Protein AF-A0A9E0UK33-F1 (afdb_monomer_lite)

pLDDT: mean 76.68, std 15.7, range [31.14, 95.62]

Structure (mmCIF, N/CA/C/O backbone):
data_AF-A0A9E0UK33-F1
#
_entry.id   AF-A0A9E0UK33-F1
#
loop_
_atom_site.group_PDB
_atom_site.id
_atom_site.type_symbol
_atom_site.label_atom_id
_atom_site.label_alt_id
_atom_site.label_comp_id
_atom_site.label_asym_id
_atom_site.label_entity_id
_atom_site.label_seq_id
_atom_site.pdbx_PDB_ins_code
_atom_site.Cartn_x
_atom_site.Cartn_y
_atom_site.Cartn_z
_atom_site.occupancy
_atom_site.B_iso_or_equiv
_atom_site.auth_seq_id
_atom_site.auth_comp_id
_atom_site.auth_asym_id
_atom_site.auth_atom_id
_atom_site.pdbx_PDB_model_num
ATOM 1 N N . ILE A 1 1 ? -4.342 18.707 -15.601 1.00 40.03 1 ILE A N 1
ATOM 2 C CA . ILE A 1 1 ? -4.333 18.018 -14.290 1.00 40.03 1 ILE A CA 1
ATOM 3 C C . ILE A 1 1 ? -5.781 17.964 -13.834 1.00 40.03 1 ILE A C 1
ATOM 5 O O . ILE A 1 1 ? -6.353 19.022 -13.600 1.00 40.03 1 ILE A O 1
ATOM 9 N N . GLU A 1 2 ? -6.413 16.789 -13.827 1.00 31.14 2 GLU A N 1
ATOM 10 C CA . GLU A 1 2 ? -7.728 16.642 -13.189 1.00 31.14 2 GLU A CA 1
ATOM 11 C C . GLU A 1 2 ? -7.544 16.895 -11.689 1.00 31.14 2 GLU A C 1
ATOM 13 O O . GLU A 1 2 ? -6.867 16.138 -11.000 1.00 31.14 2 GLU A O 1
ATOM 18 N N . LEU A 1 3 ? -8.086 18.012 -11.203 1.00 39.16 3 LEU A N 1
ATOM 19 C CA . LEU A 1 3 ? -7.961 18.447 -9.806 1.00 39.16 3 LEU A CA 1
ATOM 20 C C . LEU A 1 3 ? -8.833 17.620 -8.849 1.00 39.16 3 LEU A C 1
ATOM 22 O O . LEU A 1 3 ? -8.637 17.670 -7.637 1.00 39.16 3 LEU A O 1
ATOM 26 N N . PHE A 1 4 ? -9.778 16.852 -9.394 1.00 50.12 4 PHE A N 1
ATOM 27 C CA . PHE A 1 4 ? -10.697 16.018 -8.636 1.00 50.12 4 PHE A CA 1
ATOM 28 C C . PHE A 1 4 ? -10.627 14.594 -9.172 1.00 50.12 4 PHE A C 1
ATOM 30 O O . PHE A 1 4 ? -10.953 14.373 -10.339 1.00 50.12 4 PHE A O 1
ATOM 37 N N . PRO A 1 5 ? -10.201 13.622 -8.357 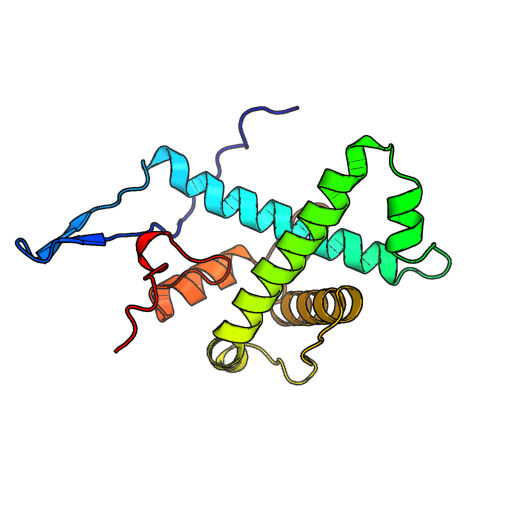1.00 56.47 5 PRO A N 1
ATOM 38 C CA . PRO A 1 5 ? -10.182 12.244 -8.802 1.00 56.47 5 PRO A CA 1
ATOM 39 C C . PRO A 1 5 ? -11.617 11.775 -9.081 1.00 56.47 5 PRO A C 1
ATOM 41 O O . PRO A 1 5 ? -12.529 12.039 -8.293 1.00 56.47 5 PRO A O 1
ATOM 44 N N . VAL A 1 6 ? -11.818 11.087 -10.210 1.00 58.47 6 VAL A N 1
ATOM 45 C CA . VAL A 1 6 ? -13.124 10.556 -10.632 1.00 58.47 6 VAL A CA 1
ATOM 46 C C . VAL A 1 6 ? -13.722 9.709 -9.511 1.00 58.47 6 VAL A C 1
ATOM 48 O O . VAL A 1 6 ? -13.200 8.641 -9.191 1.00 58.47 6 VAL A O 1
ATOM 51 N N . TYR A 1 7 ? -14.822 10.184 -8.922 1.00 60.72 7 TYR A N 1
ATOM 52 C CA . TYR A 1 7 ? -15.509 9.509 -7.824 1.00 60.72 7 TYR A CA 1
ATOM 53 C C . TYR A 1 7 ? -15.873 8.069 -8.207 1.00 60.72 7 TYR A C 1
ATOM 55 O O . TYR A 1 7 ? -16.646 7.834 -9.137 1.00 60.72 7 TYR A O 1
ATOM 63 N N . ARG A 1 8 ? -15.340 7.098 -7.458 1.00 64.00 8 ARG A N 1
ATOM 64 C CA . ARG A 1 8 ? -15.742 5.691 -7.544 1.00 64.00 8 ARG A CA 1
ATOM 65 C C . ARG A 1 8 ? -16.569 5.320 -6.324 1.00 64.00 8 ARG A C 1
ATOM 67 O O . ARG A 1 8 ? -16.109 5.449 -5.191 1.00 64.00 8 ARG A O 1
ATOM 74 N N . LYS A 1 9 ? -17.785 4.830 -6.566 1.00 69.12 9 LYS A N 1
ATOM 75 C CA . LYS A 1 9 ? -18.641 4.260 -5.524 1.00 69.12 9 LYS A CA 1
ATOM 76 C C . LYS A 1 9 ? -18.049 2.920 -5.082 1.00 69.12 9 LYS A C 1
ATOM 78 O O . LYS A 1 9 ? -17.823 2.050 -5.917 1.00 69.12 9 LYS A O 1
ATOM 83 N N . GLY A 1 10 ? -17.806 2.760 -3.787 1.00 73.25 10 GLY A N 1
ATOM 84 C CA . GLY A 1 10 ? -17.232 1.545 -3.217 1.00 73.25 10 GLY A CA 1
ATOM 85 C C . GLY A 1 10 ? -17.126 1.633 -1.700 1.00 73.25 10 GLY A C 1
ATOM 86 O O . GLY A 1 10 ? -17.364 2.692 -1.113 1.00 73.25 10 GLY A O 1
ATOM 87 N N . GLU A 1 11 ? -16.785 0.515 -1.068 1.00 78.81 11 GLU A N 1
ATOM 88 C CA . GLU A 1 11 ? -16.470 0.499 0.357 1.00 78.81 11 GLU A CA 1
ATOM 89 C C . GLU A 1 11 ? -15.118 1.172 0.602 1.00 78.81 11 GLU A C 1
ATOM 91 O O . GLU A 1 11 ? -14.183 1.045 -0.188 1.00 78.81 11 GLU A O 1
ATOM 96 N N . VAL A 1 12 ? -15.012 1.921 1.698 1.00 76.38 12 VAL A N 1
ATOM 97 C CA . VAL A 1 12 ? -13.768 2.594 2.080 1.00 76.38 12 VAL A CA 1
ATOM 98 C C . VAL A 1 12 ? -13.531 2.377 3.563 1.00 76.38 12 VAL A C 1
ATOM 100 O O . VAL A 1 12 ? -14.437 2.542 4.383 1.00 76.38 12 VAL A O 1
ATOM 103 N N . LEU A 1 13 ? -12.294 2.033 3.916 1.00 76.56 13 LEU A N 1
ATOM 104 C CA . LEU A 1 13 ? -11.883 1.967 5.310 1.00 76.56 13 LEU A CA 1
ATOM 105 C C . LEU A 1 13 ? -11.852 3.375 5.903 1.00 76.56 13 LEU A C 1
ATOM 107 O O . LEU A 1 13 ? -11.136 4.256 5.428 1.00 76.56 13 LEU A O 1
ATOM 111 N N . VAL A 1 14 ? -12.614 3.574 6.975 1.00 77.38 14 VAL A N 1
ATOM 112 C CA . VAL A 1 14 ? -12.654 4.840 7.707 1.00 77.38 14 VAL A CA 1
ATOM 113 C C . VAL A 1 14 ? -12.155 4.609 9.122 1.00 77.38 14 VAL A C 1
ATOM 115 O O . VAL A 1 14 ? -12.701 3.791 9.862 1.00 77.38 14 VAL A O 1
ATOM 118 N N . ALA A 1 15 ? -11.139 5.376 9.505 1.00 73.50 15 ALA A N 1
ATOM 119 C CA . ALA A 1 15 ? -10.652 5.436 10.872 1.00 73.50 15 ALA A CA 1
ATOM 120 C C . ALA A 1 15 ? -11.777 5.896 11.813 1.00 73.50 15 ALA A C 1
ATOM 122 O O . ALA A 1 15 ? -12.323 6.988 11.649 1.00 73.50 15 ALA A O 1
ATOM 123 N N . ARG A 1 16 ? -12.109 5.082 12.820 1.00 75.75 16 ARG A N 1
ATOM 124 C CA . ARG A 1 16 ? -13.071 5.441 13.868 1.00 75.75 16 ARG A CA 1
ATOM 125 C C . ARG A 1 16 ? -12.390 5.413 15.229 1.00 75.75 16 ARG A C 1
ATOM 127 O O . ARG A 1 16 ? -11.713 4.453 15.579 1.00 75.75 16 ARG A O 1
ATOM 134 N N . SER A 1 17 ? -12.614 6.464 16.000 1.00 73.12 17 SER A N 1
ATOM 135 C CA . SER A 1 17 ? -12.193 6.601 17.387 1.00 73.12 17 SER A CA 1
ATOM 136 C C . SER A 1 17 ? -13.349 6.242 18.306 1.00 73.12 17 SER A C 1
ATOM 138 O O . SER A 1 17 ? -14.491 6.611 18.038 1.00 73.12 17 SER A O 1
ATOM 140 N N . GLN A 1 18 ? -13.069 5.568 19.418 1.00 79.75 18 GLN A N 1
ATOM 141 C CA . GLN A 1 18 ? -14.059 5.351 20.470 1.00 79.75 18 GLN A CA 1
ATOM 142 C C . GLN A 1 18 ? -13.863 6.376 21.589 1.00 79.75 18 GLN A C 1
ATOM 144 O O . GLN A 1 18 ? -12.769 6.526 22.137 1.00 79.75 18 GLN A O 1
ATOM 149 N N . CYS A 1 19 ? -14.928 7.083 21.956 1.00 76.88 19 CYS A N 1
ATOM 150 C CA . CYS A 1 19 ? -14.916 7.940 23.132 1.00 76.88 19 CYS A CA 1
ATOM 151 C C . CYS A 1 19 ? -14.892 7.069 24.394 1.00 76.88 19 CYS A C 1
ATOM 153 O O . CYS A 1 19 ? -15.821 6.303 24.625 1.00 76.88 19 CYS A O 1
ATOM 155 N N . ARG A 1 20 ? -13.882 7.217 25.260 1.00 80.00 20 ARG A N 1
ATOM 156 C CA . ARG A 1 20 ? -13.803 6.436 26.512 1.00 80.00 20 ARG A CA 1
ATOM 157 C C . ARG A 1 20 ? -14.946 6.721 27.491 1.00 80.00 20 ARG A C 1
ATOM 159 O O . ARG A 1 20 ? -15.297 5.845 28.266 1.00 80.00 20 ARG A O 1
ATOM 166 N N . LYS A 1 21 ? -15.510 7.934 27.465 1.00 84.19 21 LYS A N 1
ATOM 167 C CA . LYS A 1 21 ? -16.585 8.347 28.385 1.00 84.19 21 LYS A CA 1
ATOM 168 C C . LYS A 1 21 ? -17.955 7.831 27.954 1.00 84.19 21 LYS A C 1
ATOM 170 O O . LYS A 1 21 ? -18.731 7.397 28.790 1.00 84.19 21 LYS A O 1
ATOM 175 N N . THR A 1 22 ? -18.262 7.910 26.660 1.00 87.44 22 THR A N 1
ATOM 176 C CA . THR A 1 22 ? -19.596 7.567 26.135 1.00 87.44 22 THR A CA 1
ATOM 177 C C . THR A 1 22 ? -19.635 6.211 25.438 1.00 87.44 22 THR A C 1
ATOM 179 O O . THR A 1 22 ? -20.707 5.777 25.030 1.00 87.44 22 THR A O 1
ATOM 182 N N . LEU A 1 23 ? -18.474 5.577 25.235 1.00 82.44 23 LEU A N 1
ATOM 183 C CA . LEU A 1 23 ? -18.258 4.362 24.437 1.00 82.44 23 LEU A CA 1
ATOM 184 C C . LEU A 1 23 ? -18.738 4.452 22.978 1.00 82.44 23 LEU A C 1
ATOM 186 O O . LEU A 1 23 ? -18.659 3.469 22.240 1.00 82.44 23 LEU A O 1
ATOM 190 N N . ARG A 1 24 ? -19.170 5.636 22.526 1.00 82.12 24 ARG A N 1
ATOM 191 C CA . ARG A 1 24 ? -19.603 5.88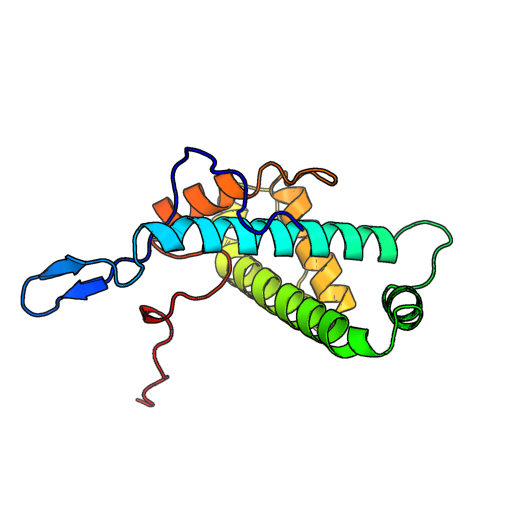4 21.149 1.00 82.12 24 ARG A CA 1
ATOM 192 C C . ARG A 1 24 ? -18.405 6.004 20.219 1.00 82.12 24 ARG A C 1
ATOM 194 O O . ARG A 1 24 ? -17.380 6.589 20.577 1.00 82.12 24 ARG A O 1
ATOM 201 N N . THR A 1 25 ? -18.561 5.493 19.004 1.00 78.19 25 THR A N 1
ATOM 202 C CA . THR A 1 25 ? -17.572 5.637 17.935 1.00 78.19 25 THR A CA 1
ATOM 203 C C . THR A 1 25 ? -17.828 6.899 17.118 1.00 78.19 25 THR A C 1
ATOM 205 O O . THR A 1 25 ? -18.969 7.161 16.744 1.00 78.19 25 THR A O 1
ATOM 208 N N . PHE A 1 26 ? -16.779 7.643 16.786 1.00 75.56 26 PHE A N 1
ATOM 209 C CA . PHE A 1 26 ? -16.821 8.813 15.910 1.00 75.56 26 PHE A CA 1
ATOM 210 C C . PHE A 1 26 ? -15.649 8.773 14.922 1.00 75.56 26 PHE A C 1
ATOM 212 O O . PHE A 1 26 ? -14.598 8.218 15.228 1.00 75.56 26 PHE A O 1
ATOM 219 N N . SER A 1 27 ? -15.813 9.348 13.732 1.00 70.06 27 SER A N 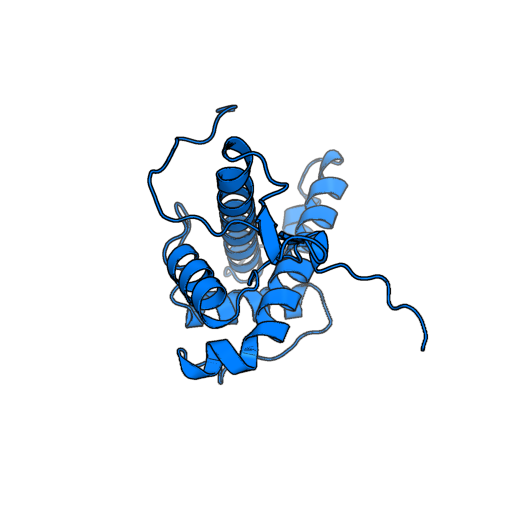1
ATOM 220 C CA . SER A 1 27 ? -14.710 9.544 12.781 1.00 70.06 27 SER A CA 1
ATOM 221 C C . SER A 1 27 ? -14.228 10.984 12.875 1.00 70.06 27 SER A C 1
ATOM 223 O O . SER A 1 27 ? -15.043 11.902 12.842 1.00 70.06 27 SER A O 1
ATOM 225 N N . LEU A 1 28 ? -12.913 11.177 12.977 1.00 65.56 28 LEU A N 1
ATOM 226 C CA . LEU A 1 28 ? -12.289 12.496 12.825 1.00 65.56 28 LEU A CA 1
ATOM 227 C C . LEU A 1 28 ? -11.963 12.815 11.365 1.00 65.56 28 LEU A C 1
ATOM 229 O O . LEU A 1 28 ? -11.712 13.973 11.050 1.00 65.56 28 LEU A O 1
ATOM 233 N N . LEU A 1 29 ? -11.978 11.814 10.476 1.00 63.38 29 LEU A N 1
ATOM 234 C CA . LEU A 1 29 ? -11.946 12.076 9.045 1.00 63.38 29 LEU A CA 1
ATOM 235 C C . LEU A 1 29 ? -13.330 12.577 8.617 1.00 63.38 29 LEU A C 1
ATOM 237 O O . LEU A 1 29 ? -14.306 11.828 8.774 1.00 63.38 29 LEU A O 1
ATOM 241 N N . PRO A 1 30 ? -13.429 13.788 8.039 1.00 59.22 30 PRO A N 1
ATOM 242 C CA . PRO A 1 30 ? -14.585 14.174 7.251 1.00 59.22 30 PRO A CA 1
ATOM 243 C C . PRO A 1 30 ? -14.873 13.066 6.233 1.00 59.22 30 PRO A C 1
ATOM 245 O O . PRO A 1 30 ? -13.954 12.590 5.567 1.00 59.22 30 PRO A O 1
ATOM 248 N N . HIS A 1 31 ? -16.138 12.669 6.081 1.00 58.19 31 HIS A N 1
ATOM 249 C CA . HIS A 1 31 ? -16.558 11.700 5.060 1.00 58.19 31 HIS A CA 1
ATOM 250 C C . HIS A 1 31 ? -15.993 12.000 3.646 1.00 58.19 31 HIS A C 1
ATOM 252 O O . HIS A 1 31 ? -15.589 11.051 2.974 1.00 58.19 31 HIS A O 1
ATOM 258 N N . PRO A 1 32 ? -15.830 13.278 3.219 1.00 58.28 32 PRO A N 1
ATOM 259 C CA . PRO A 1 32 ? -15.179 13.615 1.949 1.00 58.28 32 PRO A CA 1
ATOM 260 C C . PRO A 1 32 ? -13.700 13.220 1.833 1.00 58.28 32 PRO A C 1
ATOM 262 O O . PRO A 1 32 ? -13.198 13.128 0.719 1.00 58.28 32 PRO A O 1
ATOM 265 N N . LEU A 1 33 ? -12.986 13.009 2.948 1.00 61.28 33 LEU A N 1
ATOM 266 C CA . LEU A 1 33 ? -11.547 12.723 2.948 1.00 61.28 33 LEU A CA 1
ATOM 267 C C . LEU A 1 33 ? -11.208 11.224 2.893 1.00 61.28 33 LEU A C 1
ATOM 269 O O . LEU A 1 33 ? -10.075 10.869 2.581 1.00 61.28 33 LEU A O 1
ATOM 273 N N . ALA A 1 34 ? -12.166 10.326 3.138 1.00 61.91 34 ALA A N 1
ATOM 274 C CA . ALA A 1 34 ? -11.930 8.880 3.054 1.00 61.91 34 ALA A CA 1
ATOM 275 C C . ALA A 1 34 ? -11.455 8.404 1.658 1.00 61.91 34 ALA A C 1
ATOM 277 O O . ALA A 1 34 ? -10.509 7.613 1.598 1.00 61.91 34 ALA A O 1
ATOM 278 N N . PRO A 1 35 ? -11.998 8.918 0.532 1.00 62.59 35 PRO A N 1
ATOM 279 C CA . PRO A 1 35 ? -11.494 8.597 -0.802 1.00 62.59 35 PRO A CA 1
ATOM 280 C C . PRO A 1 35 ? -10.006 8.929 -0.998 1.00 62.59 35 PRO A C 1
ATOM 282 O O . PRO A 1 35 ? -9.329 8.241 -1.754 1.00 62.59 35 PRO A O 1
ATOM 285 N N . TYR A 1 36 ? -9.461 9.929 -0.293 1.00 69.62 36 TYR A N 1
ATOM 286 C CA . TYR A 1 36 ? -8.064 10.346 -0.458 1.00 69.62 36 TYR A CA 1
ATOM 287 C C . TYR A 1 36 ? -7.068 9.287 0.005 1.00 69.62 36 TYR A C 1
ATOM 289 O O . TYR A 1 36 ? -6.006 9.171 -0.601 1.00 69.62 36 TYR A O 1
ATOM 297 N N . HIS A 1 37 ? -7.393 8.491 1.031 1.00 75.75 37 HIS A N 1
ATOM 298 C CA . HIS A 1 37 ? -6.530 7.375 1.436 1.00 75.75 37 HIS A CA 1
ATOM 299 C C . HIS A 1 37 ? -6.414 6.347 0.309 1.00 75.75 37 HIS A C 1
ATOM 301 O O . HIS A 1 37 ? -5.301 5.998 -0.076 1.00 75.75 37 HIS A O 1
ATOM 307 N N . ARG A 1 38 ? -7.546 5.958 -0.290 1.00 77.81 38 ARG A N 1
ATOM 308 C CA . ARG A 1 38 ? -7.583 5.038 -1.433 1.00 77.81 38 ARG A CA 1
ATOM 309 C C . ARG A 1 38 ? -6.785 5.575 -2.620 1.00 77.81 38 ARG A C 1
ATOM 311 O O . ARG A 1 38 ? -5.903 4.879 -3.105 1.00 77.81 38 ARG A O 1
ATOM 318 N N . TYR A 1 39 ? -7.022 6.822 -3.035 1.00 76.88 39 TYR A N 1
ATOM 319 C CA . TYR A 1 39 ? -6.273 7.422 -4.149 1.00 76.88 39 TYR A CA 1
ATOM 320 C C . TYR A 1 39 ? -4.774 7.511 -3.871 1.00 76.88 39 TYR A C 1
ATOM 322 O O . TYR A 1 39 ? -3.961 7.292 -4.768 1.00 76.88 39 TYR A O 1
ATOM 330 N N . THR A 1 40 ? -4.404 7.823 -2.629 1.00 84.06 40 THR A N 1
ATOM 331 C CA . THR A 1 40 ? -3.003 7.908 -2.215 1.00 84.06 40 THR A CA 1
ATOM 332 C C . THR A 1 40 ? -2.335 6.541 -2.296 1.00 84.06 40 THR A C 1
ATOM 334 O O . THR A 1 40 ? -1.260 6.431 -2.877 1.00 84.06 40 THR A O 1
ATOM 337 N N . VAL A 1 41 ? -2.977 5.493 -1.773 1.00 86.50 41 VAL A N 1
ATOM 338 C CA . VAL A 1 41 ? -2.444 4.128 -1.841 1.00 86.50 41 VAL A CA 1
ATOM 339 C C . VAL A 1 41 ? -2.357 3.638 -3.285 1.00 86.50 41 VAL A C 1
ATOM 341 O O . VAL A 1 41 ? -1.314 3.115 -3.667 1.00 86.50 41 VAL A O 1
ATOM 344 N N . ASP A 1 42 ? -3.383 3.865 -4.107 1.00 84.88 42 ASP A N 1
ATOM 345 C CA . ASP A 1 42 ? -3.352 3.503 -5.530 1.00 84.88 42 ASP A CA 1
ATOM 346 C C . ASP A 1 42 ? -2.182 4.194 -6.246 1.00 84.88 42 ASP A C 1
ATOM 348 O O . ASP A 1 42 ? -1.430 3.552 -6.979 1.00 84.88 42 ASP A O 1
ATOM 352 N N . SER A 1 43 ? -1.975 5.489 -5.985 1.00 83.75 43 SER A N 1
ATOM 353 C CA . SER A 1 43 ? -0.887 6.274 -6.583 1.00 83.75 43 SER A CA 1
ATOM 354 C C . SER A 1 43 ? 0.487 5.777 -6.133 1.00 83.75 43 SER A C 1
ATOM 356 O O . SER A 1 43 ? 1.383 5.611 -6.964 1.00 83.75 43 SER A O 1
ATOM 358 N N . MET A 1 44 ? 0.648 5.487 -4.837 1.00 88.69 44 MET A N 1
ATOM 359 C CA . MET A 1 44 ? 1.862 4.876 -4.295 1.00 88.69 44 MET A CA 1
ATOM 360 C C . MET A 1 44 ? 2.143 3.550 -5.004 1.00 88.69 44 MET A C 1
ATOM 362 O O . MET A 1 44 ? 3.214 3.374 -5.572 1.00 88.69 44 MET A O 1
ATOM 366 N N . VAL A 1 45 ? 1.171 2.637 -5.035 1.00 88.56 45 VAL A N 1
ATOM 367 C CA . VAL A 1 45 ? 1.343 1.292 -5.597 1.00 88.56 45 VAL A CA 1
ATOM 368 C C . VAL A 1 45 ? 1.636 1.335 -7.100 1.00 88.56 45 VAL A C 1
ATOM 370 O O . VAL A 1 45 ? 2.581 0.674 -7.527 1.00 88.56 45 VAL A O 1
ATOM 373 N N . ILE A 1 46 ? 0.921 2.152 -7.890 1.00 85.38 46 ILE A N 1
ATOM 374 C CA . ILE A 1 46 ? 1.230 2.372 -9.319 1.00 85.38 46 ILE A CA 1
ATOM 375 C C . ILE A 1 46 ? 2.689 2.803 -9.478 1.00 85.38 46 ILE A C 1
ATOM 377 O O . ILE A 1 46 ? 3.430 2.217 -10.267 1.00 85.38 46 ILE A O 1
ATOM 381 N N . THR A 1 47 ? 3.102 3.818 -8.717 1.00 85.94 47 THR A N 1
ATOM 382 C CA . THR A 1 47 ? 4.447 4.396 -8.818 1.00 85.94 47 THR A CA 1
ATOM 383 C C . THR A 1 47 ? 5.514 3.359 -8.483 1.00 85.94 47 THR A C 1
ATOM 385 O O . THR A 1 47 ? 6.499 3.246 -9.207 1.00 85.94 47 THR A O 1
ATOM 388 N N . LEU A 1 48 ? 5.310 2.557 -7.433 1.00 88.12 48 LEU A N 1
ATOM 389 C CA . LEU A 1 48 ? 6.259 1.518 -7.029 1.00 88.12 48 LEU A CA 1
ATOM 390 C C . LEU A 1 48 ? 6.366 0.386 -8.057 1.00 88.12 48 LEU A C 1
ATOM 392 O O . LEU A 1 48 ? 7.472 -0.064 -8.346 1.00 88.12 48 LEU A O 1
ATOM 396 N N . VAL A 1 49 ? 5.251 -0.042 -8.658 1.00 84.75 49 VAL A N 1
ATOM 397 C CA . VAL A 1 49 ? 5.262 -1.052 -9.732 1.00 84.75 49 VAL A CA 1
ATOM 398 C C . VAL A 1 49 ? 6.005 -0.532 -10.966 1.00 84.75 49 VAL A C 1
ATOM 400 O O . VAL A 1 49 ? 6.824 -1.249 -11.543 1.00 84.75 49 VAL A O 1
ATOM 403 N N . VAL A 1 50 ? 5.773 0.727 -11.350 1.00 82.12 50 VAL A N 1
ATOM 404 C CA . VAL A 1 50 ? 6.492 1.366 -12.463 1.00 82.12 50 VAL A CA 1
ATOM 405 C C . VAL A 1 50 ? 7.985 1.489 -12.151 1.00 82.12 50 VAL A C 1
ATOM 407 O O . VAL A 1 50 ? 8.809 1.091 -12.974 1.00 82.12 50 VAL A O 1
ATOM 410 N N . ALA A 1 51 ? 8.344 1.974 -10.959 1.00 81.94 51 ALA A N 1
ATOM 411 C CA . ALA A 1 51 ? 9.734 2.093 -10.518 1.00 81.94 51 ALA A CA 1
ATOM 412 C C . ALA A 1 51 ? 10.451 0.733 -10.534 1.00 81.94 51 ALA A C 1
ATOM 414 O O . ALA A 1 51 ? 11.576 0.624 -11.027 1.00 81.94 51 ALA A O 1
ATOM 415 N N . TRP A 1 52 ? 9.787 -0.325 -10.066 1.00 82.62 52 TRP A N 1
ATOM 416 C CA . TRP A 1 52 ? 10.302 -1.690 -10.139 1.00 82.62 52 TRP A CA 1
ATOM 417 C C . TRP A 1 52 ? 10.561 -2.143 -11.581 1.00 82.62 52 TRP A C 1
ATOM 419 O O . TRP A 1 52 ? 11.661 -2.603 -11.893 1.00 82.62 52 TRP A O 1
ATOM 429 N N . GLY A 1 53 ? 9.576 -1.966 -12.470 1.00 78.81 53 GLY A N 1
ATOM 430 C CA . GLY A 1 53 ? 9.683 -2.343 -13.881 1.00 78.81 53 GLY A CA 1
ATOM 431 C C . GLY A 1 53 ? 10.803 -1.605 -14.619 1.00 78.81 53 GLY A C 1
ATOM 432 O O . GLY A 1 53 ? 11.524 -2.214 -15.407 1.00 78.81 53 GLY A O 1
ATOM 433 N N . LEU A 1 54 ? 11.006 -0.317 -14.321 1.00 75.31 54 LEU A N 1
ATOM 434 C CA . LEU A 1 54 ? 12.137 0.457 -14.846 1.00 75.31 54 LEU A CA 1
ATOM 435 C C . LEU A 1 54 ? 13.482 -0.079 -14.341 1.00 75.31 54 LEU A C 1
ATOM 437 O O . LEU A 1 54 ? 14.432 -0.161 -15.112 1.00 75.31 54 LEU A O 1
ATOM 441 N N . SER A 1 55 ? 13.542 -0.508 -13.079 1.00 72.44 55 SER A N 1
ATOM 442 C CA . SER A 1 55 ? 14.764 -1.028 -12.450 1.00 72.44 55 SER A CA 1
ATOM 443 C C . SER A 1 55 ? 15.218 -2.389 -12.997 1.00 72.44 55 SER A C 1
ATOM 445 O O . SER A 1 55 ? 16.397 -2.715 -12.880 1.00 72.44 55 SER A O 1
ATOM 447 N N . HIS A 1 56 ? 14.291 -3.191 -13.537 1.00 67.81 56 HIS A N 1
ATOM 448 C CA . HIS A 1 56 ? 14.517 -4.594 -13.930 1.00 67.81 56 HIS A CA 1
ATOM 449 C C . HIS A 1 56 ? 14.330 -4.866 -15.433 1.00 67.81 56 HIS A C 1
ATOM 451 O O . HIS A 1 56 ? 14.468 -6.008 -15.875 1.00 67.81 56 HIS A O 1
ATOM 457 N N . GLY A 1 57 ? 14.031 -3.844 -16.239 1.00 60.91 57 GLY A N 1
ATOM 458 C CA . GLY A 1 57 ? 13.917 -3.974 -17.692 1.00 60.91 57 GLY A CA 1
ATOM 459 C C . GLY A 1 57 ? 15.268 -4.251 -18.361 1.00 60.91 57 GLY A C 1
ATOM 460 O O . GLY A 1 57 ? 16.267 -3.597 -18.059 1.00 60.91 57 GLY A O 1
ATOM 461 N N . GLN A 1 58 ? 15.306 -5.202 -19.302 1.00 45.81 58 GLN A N 1
ATOM 462 C CA . GLN A 1 58 ? 16.513 -5.508 -20.075 1.00 45.81 58 GLN A CA 1
ATOM 463 C C . GLN A 1 58 ? 16.988 -4.260 -20.843 1.00 45.81 58 GLN A C 1
ATOM 465 O O . GLN A 1 58 ? 16.292 -3.764 -21.726 1.00 45.81 58 GLN A O 1
ATOM 470 N N . GLY A 1 59 ? 18.172 -3.746 -20.491 1.00 52.94 59 GLY A N 1
ATOM 471 C CA . GLY A 1 59 ? 18.863 -2.686 -21.236 1.00 52.94 59 GLY A CA 1
ATOM 472 C C . GLY A 1 59 ? 18.574 -1.236 -20.827 1.00 52.94 59 GLY A C 1
ATOM 473 O O . GLY A 1 59 ? 18.983 -0.337 -21.556 1.00 52.94 59 GLY A O 1
ATOM 474 N N . LYS A 1 60 ? 17.907 -0.973 -19.694 1.00 48.66 60 LYS A N 1
ATOM 475 C CA . LYS A 1 60 ? 17.674 0.400 -19.197 1.00 48.66 60 LYS A CA 1
ATOM 476 C C . LYS A 1 60 ? 18.547 0.747 -17.981 1.00 48.66 60 LYS A C 1
ATOM 478 O O . LYS A 1 60 ? 19.025 -0.163 -17.300 1.00 48.66 60 LYS A O 1
ATOM 483 N N . PRO A 1 61 ? 18.814 2.043 -17.723 1.00 51.38 61 PRO A N 1
ATOM 484 C CA . PRO A 1 61 ? 19.616 2.456 -16.578 1.00 51.38 61 PRO A CA 1
ATOM 485 C C . PRO A 1 61 ? 18.977 1.978 -15.262 1.00 51.38 61 PRO A C 1
ATOM 487 O O . PRO A 1 61 ? 17.757 1.872 -15.168 1.00 51.38 61 PRO A O 1
ATOM 490 N N . ARG A 1 62 ? 19.795 1.691 -14.235 1.00 61.75 62 ARG A N 1
ATOM 491 C CA . ARG A 1 62 ? 19.308 1.483 -12.854 1.00 61.75 62 ARG A CA 1
ATOM 492 C C . ARG A 1 62 ? 18.352 2.617 -12.474 1.00 61.75 62 ARG A C 1
ATOM 494 O O . ARG A 1 62 ? 18.578 3.740 -12.905 1.00 61.75 62 ARG A O 1
ATOM 501 N N . LEU A 1 63 ? 17.374 2.336 -11.610 1.00 61.88 63 LEU A N 1
ATOM 502 C CA . LEU A 1 63 ? 16.427 3.319 -11.065 1.00 61.88 63 LEU A CA 1
ATOM 503 C C . LEU A 1 63 ? 17.075 4.671 -10.752 1.00 61.88 63 LEU A C 1
ATOM 505 O O . LEU A 1 63 ? 16.562 5.696 -11.163 1.00 61.88 63 LEU A O 1
ATOM 509 N N . GLU A 1 64 ? 18.231 4.644 -10.088 1.00 55.59 64 GLU A N 1
ATOM 510 C CA . GLU A 1 64 ? 19.037 5.825 -9.758 1.00 55.59 64 GLU A CA 1
ATOM 511 C C . GLU A 1 64 ? 19.394 6.642 -11.009 1.00 55.59 64 GLU A C 1
ATOM 513 O O . GLU A 1 64 ? 19.036 7.804 -11.084 1.00 55.59 64 GLU A O 1
ATOM 518 N N . LYS A 1 65 ? 19.942 6.016 -12.057 1.00 58.41 65 LYS A N 1
ATOM 519 C CA . LYS A 1 65 ? 20.269 6.691 -13.323 1.00 58.41 65 LYS A CA 1
ATOM 520 C C . LYS A 1 65 ? 19.042 7.213 -14.079 1.00 58.41 65 LYS A C 1
ATOM 522 O O . LYS A 1 65 ? 19.125 8.254 -14.710 1.00 58.41 65 LYS A O 1
ATOM 527 N N . THR A 1 66 ? 17.918 6.494 -14.060 1.00 58.84 66 THR A N 1
ATOM 528 C CA . THR A 1 66 ? 16.672 6.972 -14.696 1.00 58.84 66 THR A CA 1
ATOM 529 C C . THR A 1 66 ? 16.055 8.140 -13.928 1.00 58.84 66 THR A C 1
ATOM 531 O O . THR A 1 66 ? 15.356 8.959 -14.516 1.00 58.84 66 THR A O 1
ATOM 534 N N . LEU A 1 67 ? 16.304 8.221 -12.621 1.00 57.34 67 LEU A N 1
ATOM 535 C CA . LEU A 1 67 ? 15.852 9.319 -11.774 1.00 57.34 67 LEU A CA 1
ATOM 536 C C . LEU A 1 67 ? 16.828 10.510 -11.802 1.00 57.34 67 LEU A C 1
ATOM 538 O O . LEU A 1 67 ? 16.363 11.637 -11.705 1.00 57.34 67 LEU A O 1
ATOM 542 N N . ASP A 1 68 ? 18.127 10.287 -12.037 1.00 53.53 68 ASP A N 1
ATOM 543 C CA . ASP A 1 68 ? 19.138 11.337 -12.275 1.00 53.53 68 ASP A CA 1
ATOM 544 C C . ASP A 1 68 ? 18.886 12.122 -13.580 1.00 53.53 68 ASP A C 1
ATOM 546 O O . ASP A 1 68 ? 19.325 13.261 -13.726 1.00 53.53 68 ASP A O 1
ATOM 550 N N . GLU A 1 69 ? 18.178 11.524 -14.545 1.00 57.16 69 GLU A N 1
ATOM 551 C CA . GLU A 1 69 ? 17.755 12.175 -15.796 1.00 57.16 69 GLU A CA 1
ATOM 552 C C . GLU A 1 69 ? 16.527 13.090 -15.615 1.00 57.16 69 GLU A C 1
ATOM 554 O O . GLU A 1 69 ? 16.141 13.807 -16.544 1.00 57.16 69 GLU A O 1
ATOM 559 N N . LEU A 1 70 ? 15.892 13.079 -14.437 1.00 53.78 70 LEU A N 1
ATOM 560 C CA . LEU A 1 70 ? 14.755 13.943 -14.141 1.00 53.78 70 LEU A CA 1
ATOM 561 C C . LEU A 1 70 ? 15.233 15.338 -13.672 1.00 53.78 70 LEU A C 1
ATOM 563 O O . LEU A 1 70 ? 16.277 15.449 -13.034 1.00 53.78 70 LEU A O 1
ATOM 567 N N . PRO A 1 71 ? 14.492 16.424 -13.977 1.00 50.66 71 PRO A N 1
ATOM 568 C CA . PRO A 1 71 ? 14.893 17.800 -13.646 1.00 50.66 71 PRO A CA 1
ATOM 569 C C . PRO A 1 71 ? 15.194 17.999 -12.152 1.00 50.66 71 PRO A C 1
ATOM 571 O O . PRO A 1 71 ? 14.598 17.323 -11.331 1.00 50.66 71 PRO A O 1
ATOM 574 N N . ALA A 1 72 ? 16.025 18.976 -11.774 1.00 49.41 72 ALA A N 1
ATOM 575 C CA . ALA A 1 72 ? 16.461 19.223 -10.384 1.00 49.41 72 ALA A CA 1
ATOM 576 C C . ALA A 1 72 ? 15.332 19.411 -9.336 1.00 49.41 72 ALA A C 1
ATOM 578 O O . ALA A 1 72 ? 15.557 19.222 -8.144 1.00 49.41 72 ALA A O 1
ATOM 579 N N . ASP A 1 73 ? 14.095 19.680 -9.760 1.00 52.03 73 ASP A N 1
ATOM 580 C CA . ASP A 1 73 ? 12.901 19.653 -8.897 1.00 52.03 73 ASP A CA 1
ATOM 581 C C . ASP A 1 73 ? 12.530 18.217 -8.427 1.00 52.03 73 ASP A C 1
ATOM 583 O O . ASP A 1 73 ? 11.590 18.012 -7.656 1.00 52.03 73 ASP A O 1
ATOM 587 N N . CYS A 1 74 ? 13.264 17.203 -8.901 1.00 54.31 74 CYS A N 1
ATOM 588 C CA . CYS A 1 74 ? 13.013 15.774 -8.737 1.00 54.31 74 CYS A CA 1
ATOM 589 C C . CYS A 1 74 ? 13.644 15.143 -7.483 1.00 54.31 74 CYS A C 1
ATOM 591 O O . CYS A 1 74 ? 13.312 14.001 -7.154 1.00 54.31 74 CYS A O 1
ATOM 593 N N . ASP A 1 75 ? 14.456 15.870 -6.710 1.00 55.78 75 ASP A N 1
ATOM 594 C CA . ASP A 1 75 ? 14.894 15.399 -5.384 1.00 55.78 75 ASP A CA 1
ATOM 595 C C . ASP A 1 75 ? 13.688 15.105 -4.477 1.00 55.78 75 ASP A C 1
ATOM 597 O O . ASP A 1 75 ? 13.662 14.117 -3.736 1.00 55.78 75 ASP A O 1
ATOM 601 N N . VAL A 1 76 ? 12.626 15.909 -4.613 1.00 57.25 76 VAL A N 1
ATOM 602 C CA . VAL A 1 76 ? 11.335 15.673 -3.955 1.00 57.25 76 VAL A CA 1
ATOM 603 C C . VAL A 1 76 ? 10.727 14.347 -4.411 1.00 57.25 76 VAL A C 1
ATOM 605 O O . VAL A 1 76 ? 10.206 13.607 -3.584 1.00 57.25 76 VAL A O 1
ATOM 608 N N . THR A 1 77 ? 10.825 14.003 -5.694 1.00 70.81 77 THR A N 1
ATOM 609 C CA . THR A 1 77 ? 10.286 12.756 -6.259 1.00 70.81 77 THR A CA 1
ATOM 610 C C . THR A 1 77 ? 11.065 11.530 -5.784 1.00 70.81 77 THR A C 1
ATOM 612 O O . THR A 1 77 ? 10.453 10.521 -5.441 1.00 70.81 77 THR A O 1
ATOM 615 N N . LEU A 1 78 ? 12.398 11.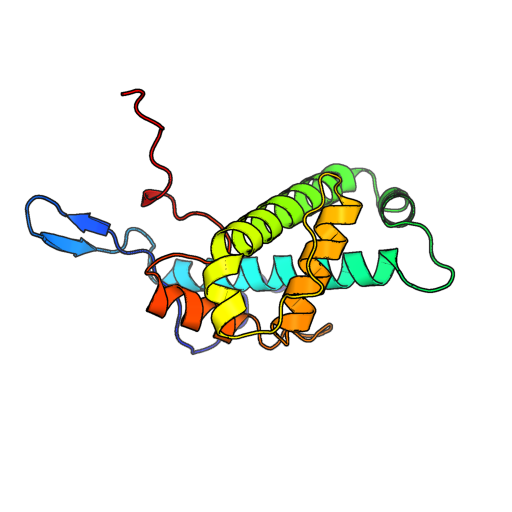611 -5.714 1.00 73.75 78 LEU A N 1
ATOM 616 C CA . LEU A 1 78 ? 13.267 10.543 -5.205 1.00 73.75 78 LEU A CA 1
ATOM 617 C C . LEU A 1 78 ? 13.037 10.288 -3.716 1.00 73.75 78 LEU A C 1
ATOM 619 O O . LEU A 1 78 ? 12.843 9.147 -3.289 1.00 73.75 78 LEU A O 1
ATOM 623 N N . TRP A 1 79 ? 13.011 11.360 -2.927 1.00 80.56 79 TRP A N 1
ATOM 624 C CA . TRP A 1 79 ? 12.715 11.277 -1.504 1.00 80.56 79 TRP A CA 1
ATOM 625 C C . TRP A 1 79 ? 11.294 10.760 -1.253 1.00 80.56 79 TRP A C 1
ATOM 627 O O . TRP A 1 79 ? 11.090 9.890 -0.406 1.00 80.56 79 TRP A O 1
ATOM 637 N N . LEU A 1 80 ? 10.310 11.220 -2.030 1.00 83.25 80 LEU A N 1
ATOM 638 C CA . LEU A 1 80 ? 8.929 10.751 -1.936 1.00 83.25 80 LEU A CA 1
ATOM 639 C C . LEU A 1 80 ? 8.814 9.267 -2.300 1.00 83.25 80 LEU A C 1
ATOM 641 O O . LEU A 1 80 ? 8.155 8.516 -1.581 1.00 83.25 80 LEU A O 1
ATOM 645 N N . LEU A 1 81 ? 9.505 8.823 -3.355 1.00 84.06 81 LEU A N 1
ATOM 646 C CA . LEU A 1 81 ? 9.595 7.414 -3.730 1.00 84.06 81 LEU A CA 1
ATOM 647 C C . LEU A 1 81 ? 10.200 6.587 -2.594 1.00 84.06 81 LEU A C 1
ATOM 649 O O . LEU A 1 81 ? 9.634 5.562 -2.218 1.00 84.06 81 LEU A O 1
ATOM 653 N N . TYR A 1 82 ? 11.302 7.052 -1.999 1.00 85.50 82 TYR A N 1
ATOM 654 C CA . TYR A 1 82 ? 11.905 6.418 -0.829 1.00 85.50 82 TYR A CA 1
ATOM 655 C C . TYR A 1 82 ? 10.901 6.307 0.328 1.00 85.50 82 TYR A C 1
ATOM 657 O O . TYR A 1 82 ? 10.693 5.218 0.870 1.00 85.50 82 TYR A O 1
ATOM 665 N N . CYS A 1 83 ? 10.216 7.400 0.676 1.00 89.00 83 CYS A N 1
ATOM 666 C CA . CYS A 1 83 ? 9.193 7.411 1.718 1.00 89.00 83 CYS A CA 1
ATOM 667 C C . CYS A 1 83 ? 8.055 6.428 1.427 1.00 89.00 83 CYS A C 1
ATOM 669 O O . CYS A 1 83 ? 7.578 5.755 2.344 1.00 89.00 83 CYS A O 1
ATOM 671 N N . TRP A 1 84 ? 7.623 6.316 0.172 1.00 91.69 84 TRP A N 1
ATOM 672 C CA . TRP A 1 84 ? 6.568 5.392 -0.240 1.00 91.69 84 TRP A CA 1
ATOM 673 C C . TRP A 1 84 ? 7.022 3.940 -0.182 1.00 91.69 84 TRP A C 1
ATOM 675 O O . TRP A 1 84 ? 6.302 3.123 0.389 1.00 91.69 84 TRP A O 1
ATOM 685 N N . VAL A 1 85 ? 8.226 3.620 -0.670 1.00 91.12 85 VAL A N 1
ATOM 686 C CA . VAL A 1 85 ? 8.809 2.275 -0.542 1.00 91.12 85 VAL A CA 1
ATOM 687 C C . VAL A 1 85 ? 8.865 1.862 0.926 1.00 91.12 85 VAL A C 1
ATOM 689 O O . VAL A 1 85 ? 8.422 0.769 1.272 1.00 91.12 85 VAL A O 1
ATOM 692 N N . GLN A 1 86 ? 9.343 2.745 1.806 1.00 90.81 86 GLN A N 1
ATOM 693 C CA . GLN A 1 86 ? 9.410 2.453 3.237 1.00 90.81 86 GLN A CA 1
ATOM 694 C C . GLN A 1 86 ? 8.019 2.302 3.861 1.00 90.81 86 GLN A C 1
ATOM 696 O O . GLN A 1 86 ? 7.782 1.344 4.589 1.00 90.81 86 GLN A O 1
ATOM 701 N N . THR A 1 87 ? 7.080 3.201 3.557 1.00 91.69 87 THR A N 1
ATOM 702 C CA . THR A 1 87 ? 5.721 3.168 4.127 1.00 91.69 87 THR A CA 1
ATOM 703 C C . THR A 1 87 ? 4.965 1.908 3.709 1.00 91.69 87 THR A C 1
ATOM 705 O O . THR A 1 87 ? 4.370 1.232 4.549 1.00 91.69 87 THR A O 1
ATOM 708 N N . VAL A 1 88 ? 4.998 1.575 2.417 1.00 92.81 88 VAL A N 1
ATOM 709 C CA . VAL A 1 88 ? 4.334 0.385 1.872 1.00 92.81 88 VAL A CA 1
ATOM 710 C C . VAL A 1 88 ? 5.043 -0.880 2.353 1.00 92.81 88 VAL A C 1
ATOM 712 O O . VAL A 1 88 ? 4.386 -1.787 2.860 1.00 92.81 88 VAL A O 1
ATOM 715 N N . GLY A 1 89 ? 6.376 -0.919 2.286 1.00 93.56 89 GLY A N 1
ATOM 716 C CA . GLY A 1 89 ? 7.178 -2.053 2.744 1.00 93.56 89 GLY A CA 1
ATOM 717 C C . GLY A 1 89 ? 6.979 -2.361 4.228 1.00 93.56 89 GLY A C 1
ATOM 718 O O . GLY A 1 89 ? 6.743 -3.510 4.591 1.00 93.56 89 GLY A O 1
ATOM 719 N N . GLN A 1 90 ? 6.988 -1.350 5.101 1.00 92.44 90 GLN A N 1
ATOM 720 C CA . GLN A 1 90 ? 6.713 -1.537 6.530 1.00 92.44 90 GLN A CA 1
ATOM 721 C C . GLN A 1 90 ? 5.297 -2.061 6.788 1.00 92.44 90 GLN A C 1
ATOM 723 O O . GLN A 1 90 ? 5.128 -2.963 7.610 1.00 92.44 90 GLN A O 1
ATOM 728 N N . GLY A 1 91 ? 4.298 -1.531 6.075 1.00 92.19 91 GLY A N 1
ATOM 729 C CA . GLY A 1 91 ? 2.919 -2.015 6.155 1.00 92.19 91 GLY A CA 1
ATOM 730 C C . GLY A 1 91 ? 2.804 -3.495 5.787 1.00 92.19 91 GLY A C 1
ATOM 731 O O . GLY A 1 91 ? 2.259 -4.291 6.552 1.00 92.19 91 GLY A O 1
ATOM 732 N N . LEU A 1 92 ? 3.410 -3.886 4.663 1.00 94.75 92 LEU A N 1
ATOM 733 C CA . LEU A 1 92 ? 3.418 -5.267 4.176 1.00 94.75 92 LEU A CA 1
ATOM 734 C C . LEU A 1 92 ? 4.168 -6.218 5.116 1.00 94.75 92 LEU A C 1
ATOM 736 O O . LEU A 1 92 ? 3.646 -7.281 5.443 1.00 94.75 92 LEU A O 1
ATOM 740 N N . ARG A 1 93 ? 5.342 -5.822 5.625 1.00 94.44 93 ARG A N 1
ATOM 741 C CA . ARG A 1 93 ? 6.099 -6.603 6.620 1.00 94.44 93 ARG A CA 1
ATOM 742 C C . ARG A 1 93 ? 5.303 -6.820 7.900 1.00 94.44 93 ARG A C 1
ATOM 744 O O . ARG A 1 93 ? 5.231 -7.940 8.395 1.00 94.44 93 ARG A O 1
ATOM 751 N N . GLY A 1 94 ? 4.688 -5.762 8.431 1.00 92.56 94 GLY A N 1
ATOM 752 C CA . GLY A 1 94 ? 3.859 -5.852 9.634 1.00 92.56 94 GLY A CA 1
ATOM 753 C C . GLY A 1 94 ? 2.631 -6.744 9.439 1.00 92.56 94 GLY A C 1
ATOM 754 O O . GLY A 1 94 ? 2.201 -7.422 10.370 1.00 92.56 94 GLY A O 1
ATOM 755 N N . ALA A 1 95 ? 2.097 -6.779 8.219 1.00 93.75 95 ALA A N 1
ATOM 756 C CA . ALA A 1 95 ? 0.958 -7.602 7.841 1.00 93.75 95 ALA A CA 1
ATOM 757 C C . ALA A 1 95 ? 1.328 -9.018 7.378 1.00 93.75 95 ALA A C 1
ATOM 759 O O . ALA A 1 95 ? 0.422 -9.834 7.198 1.00 93.75 95 ALA A O 1
ATOM 760 N N . HIS A 1 96 ? 2.618 -9.335 7.211 1.00 95.06 96 HIS A N 1
ATOM 761 C CA . HIS A 1 96 ? 3.081 -10.593 6.621 1.00 95.06 96 HIS A CA 1
ATOM 762 C C . HIS A 1 96 ? 2.414 -11.838 7.229 1.00 95.06 96 HIS A C 1
ATOM 764 O O . HIS A 1 96 ? 1.904 -12.646 6.457 1.00 95.06 96 HIS A O 1
ATOM 770 N N . PRO A 1 97 ? 2.300 -11.995 8.567 1.00 94.00 97 PRO A N 1
ATOM 771 C CA . PRO A 1 97 ? 1.664 -13.182 9.144 1.00 94.00 97 PRO A CA 1
ATOM 772 C C . PRO A 1 97 ? 0.184 -13.325 8.769 1.00 94.00 97 PRO A C 1
ATOM 774 O O . PRO A 1 97 ? -0.319 -14.433 8.612 1.00 94.00 97 PRO A O 1
ATOM 777 N N . VAL A 1 98 ? -0.525 -12.203 8.626 1.00 95.19 98 VAL A N 1
ATOM 778 C CA . VAL A 1 98 ? -1.944 -12.192 8.250 1.00 95.19 98 VAL A CA 1
ATOM 779 C C . VAL A 1 98 ? -2.096 -12.496 6.761 1.00 95.19 98 VAL A C 1
ATOM 781 O O . VAL A 1 98 ? -2.934 -13.314 6.389 1.00 95.19 98 VAL A O 1
ATOM 784 N N . LEU A 1 99 ? -1.267 -11.869 5.922 1.00 95.50 99 LEU A N 1
ATOM 785 C CA . LEU A 1 99 ? -1.300 -12.036 4.468 1.00 95.50 99 LEU A CA 1
ATOM 786 C C . LEU A 1 99 ? -0.853 -13.438 4.031 1.00 95.50 99 LEU A C 1
ATOM 788 O O . LEU A 1 99 ? -1.457 -14.002 3.122 1.00 95.50 99 LEU A O 1
ATOM 792 N N . ALA A 1 100 ? 0.131 -14.032 4.712 1.00 94.81 100 ALA A N 1
ATOM 793 C CA . ALA A 1 100 ? 0.593 -15.401 4.462 1.00 94.81 100 ALA A CA 1
ATOM 794 C C . ALA A 1 100 ? -0.501 -16.454 4.713 1.00 94.81 100 ALA A C 1
ATOM 796 O O . ALA A 1 100 ? -0.434 -17.563 4.194 1.00 94.81 100 ALA A O 1
ATOM 797 N N . GLY A 1 101 ? -1.538 -16.111 5.486 1.00 94.06 101 GLY A N 1
ATOM 798 C CA . GLY A 1 101 ? -2.711 -16.966 5.657 1.00 94.06 101 GLY A CA 1
ATOM 799 C C . GLY A 1 101 ? -3.639 -17.003 4.437 1.00 94.06 101 GLY A C 1
ATOM 800 O O . GLY A 1 101 ? -4.542 -17.837 4.403 1.00 94.06 101 GLY A O 1
ATOM 801 N N . TRP A 1 102 ? -3.478 -16.092 3.471 1.00 93.00 102 TRP A N 1
ATOM 802 C CA . TRP A 1 102 ? -4.347 -15.970 2.289 1.00 93.00 102 TRP A CA 1
ATOM 803 C C . TRP A 1 102 ? -3.589 -16.105 0.964 1.00 93.00 102 TRP A C 1
ATOM 805 O O . TRP A 1 102 ? -4.204 -16.454 -0.040 1.00 93.00 102 TRP A O 1
ATOM 815 N N . HIS A 1 103 ? -2.286 -15.822 0.962 1.00 93.31 103 HIS A N 1
ATOM 816 C CA . HIS A 1 103 ? -1.433 -15.786 -0.223 1.00 93.31 103 HIS A CA 1
ATOM 817 C C . HIS A 1 103 ? -0.118 -16.525 0.039 1.00 93.31 103 HIS A C 1
ATOM 819 O O . HIS A 1 103 ? 0.389 -16.515 1.161 1.00 93.31 103 HIS A O 1
ATOM 825 N N . ASP A 1 104 ? 0.466 -17.115 -1.004 1.00 93.88 104 ASP A N 1
ATOM 826 C CA . ASP A 1 104 ? 1.815 -17.674 -0.918 1.00 93.88 104 ASP A CA 1
ATOM 827 C C . ASP A 1 104 ? 2.856 -16.547 -0.946 1.00 93.88 104 ASP A C 1
ATOM 829 O O . ASP A 1 104 ? 3.085 -15.907 -1.971 1.00 93.88 104 ASP A O 1
ATOM 833 N N . LEU A 1 105 ? 3.483 -16.300 0.206 1.00 95.50 105 LEU A N 1
ATOM 834 C CA . LEU A 1 105 ? 4.531 -15.292 0.385 1.00 95.50 105 LEU A CA 1
ATOM 835 C C . LEU A 1 105 ? 5.921 -15.920 0.567 1.00 95.50 105 LEU A C 1
ATOM 837 O O . LEU A 1 105 ? 6.855 -15.243 0.998 1.00 95.50 105 LEU A O 1
ATOM 841 N N . SER A 1 106 ? 6.083 -17.206 0.239 1.00 92.12 106 SER A N 1
ATOM 842 C CA . SER A 1 106 ? 7.319 -17.969 0.464 1.00 92.12 106 SER A CA 1
ATOM 843 C C . SER A 1 106 ? 8.542 -17.415 -0.273 1.00 92.12 106 SER A C 1
ATOM 845 O O . SER A 1 106 ? 9.671 -17.644 0.169 1.00 92.12 106 SER A O 1
ATOM 847 N N . ALA A 1 107 ? 8.344 -16.655 -1.352 1.00 90.56 107 ALA A N 1
ATOM 848 C CA . ALA A 1 107 ? 9.403 -15.991 -2.112 1.00 90.56 107 ALA A CA 1
ATOM 849 C C . ALA A 1 107 ? 9.823 -14.628 -1.530 1.00 90.56 107 ALA A C 1
ATOM 851 O O . ALA A 1 107 ? 10.875 -14.102 -1.889 1.00 90.56 107 ALA A O 1
ATOM 852 N N . VAL A 1 108 ? 9.029 -14.045 -0.626 1.00 92.44 108 VAL A N 1
ATOM 853 C CA . VAL A 1 108 ? 9.277 -12.699 -0.102 1.00 92.44 108 VAL A CA 1
ATOM 854 C C . VAL A 1 108 ? 10.422 -12.723 0.909 1.00 92.44 108 VAL A C 1
ATOM 856 O O . VAL A 1 108 ? 10.456 -13.543 1.830 1.00 92.44 108 VAL A O 1
ATOM 859 N N . ARG A 1 109 ? 11.384 -11.815 0.745 1.00 88.94 109 ARG A N 1
ATOM 860 C CA . ARG A 1 109 ? 12.535 -11.656 1.641 1.00 88.94 109 ARG A CA 1
ATOM 861 C C . ARG A 1 109 ? 12.685 -10.190 2.011 1.00 88.94 109 ARG A C 1
ATOM 863 O O . ARG 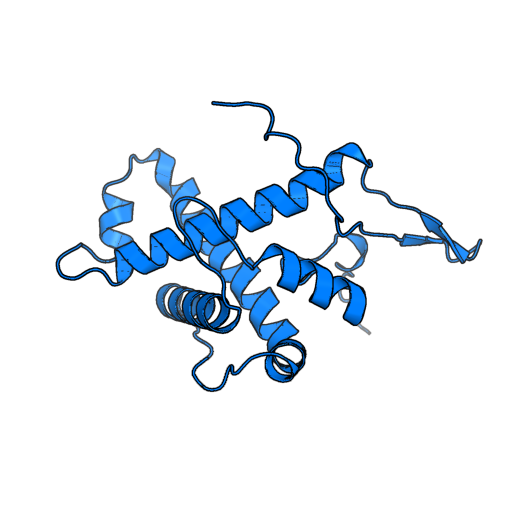A 1 109 ? 12.569 -9.328 1.147 1.00 88.94 109 ARG A O 1
ATOM 870 N N . SER A 1 110 ? 12.961 -9.930 3.286 1.00 87.50 110 SER A N 1
ATOM 871 C CA . SER A 1 110 ? 13.120 -8.568 3.784 1.00 87.50 110 SER A CA 1
ATOM 872 C C . SER A 1 110 ? 14.471 -7.981 3.389 1.00 87.50 110 SER A C 1
ATOM 874 O O . SER A 1 110 ? 15.514 -8.539 3.730 1.00 87.50 110 SER A O 1
ATOM 876 N N . GLY A 1 111 ? 14.442 -6.838 2.709 1.00 80.12 111 GLY A N 1
ATOM 877 C CA . GLY A 1 111 ? 15.625 -6.055 2.356 1.00 80.12 111 GLY A CA 1
ATOM 878 C C . GLY A 1 111 ? 15.877 -4.879 3.304 1.00 80.12 111 GLY A C 1
ATOM 879 O O . GLY A 1 111 ? 14.950 -4.356 3.921 1.00 80.12 111 GLY A O 1
ATOM 880 N N . THR A 1 112 ? 17.124 -4.413 3.409 1.00 77.56 112 THR A N 1
ATOM 881 C CA . THR A 1 112 ? 17.453 -3.184 4.165 1.00 77.56 112 THR A CA 1
ATOM 882 C C . THR A 1 112 ? 17.738 -1.988 3.264 1.00 77.56 112 THR A C 1
ATOM 884 O O . THR A 1 112 ? 17.526 -0.851 3.679 1.00 77.56 112 THR A O 1
ATOM 887 N N . ARG A 1 113 ? 18.186 -2.217 2.024 1.00 81.38 113 ARG A N 1
ATOM 888 C CA . ARG A 1 113 ? 18.431 -1.148 1.048 1.00 81.38 113 ARG A CA 1
ATOM 889 C C . ARG A 1 113 ? 17.139 -0.768 0.330 1.00 81.38 113 ARG A C 1
ATOM 891 O O . ARG A 1 113 ? 16.186 -1.548 0.288 1.00 81.38 113 ARG A O 1
ATOM 898 N N . LEU A 1 114 ? 17.118 0.424 -0.268 1.00 80.44 114 LEU A N 1
ATOM 899 C CA . LEU A 1 114 ? 15.971 0.912 -1.039 1.00 80.44 114 LEU A CA 1
ATOM 900 C C . LEU A 1 114 ? 15.610 -0.048 -2.179 1.00 80.44 114 LEU A C 1
ATOM 902 O O . LEU A 1 114 ? 14.457 -0.453 -2.278 1.00 80.44 114 LEU A O 1
ATOM 906 N N . ALA A 1 115 ? 16.598 -0.444 -2.986 1.00 81.12 115 ALA A N 1
ATOM 907 C CA . ALA A 1 115 ? 16.397 -1.376 -4.094 1.00 81.12 115 ALA A CA 1
ATOM 908 C C . ALA A 1 115 ? 15.844 -2.725 -3.610 1.00 81.12 115 ALA A C 1
ATOM 910 O O . ALA A 1 115 ? 14.862 -3.207 -4.159 1.00 81.12 115 ALA A O 1
ATOM 911 N N . ASP A 1 116 ? 16.403 -3.280 -2.530 1.00 84.94 116 ASP A N 1
ATOM 912 C CA . ASP A 1 116 ? 15.941 -4.551 -1.961 1.00 84.94 116 ASP A CA 1
ATOM 913 C C . ASP A 1 116 ? 14.509 -4.440 -1.417 1.00 84.94 116 ASP A C 1
ATOM 915 O O . ASP A 1 116 ? 13.698 -5.343 -1.599 1.00 84.94 116 ASP A O 1
ATOM 919 N N . THR A 1 117 ? 14.178 -3.314 -0.777 1.00 88.94 117 THR A N 1
ATOM 920 C CA . THR A 1 117 ? 12.824 -3.053 -0.267 1.00 88.94 117 THR A CA 1
ATOM 921 C C . THR A 1 117 ? 11.835 -2.855 -1.414 1.00 88.94 117 THR A C 1
ATOM 923 O O . THR A 1 117 ? 10.695 -3.298 -1.324 1.00 88.94 117 THR A O 1
ATOM 926 N N . LEU A 1 118 ? 12.254 -2.230 -2.517 1.00 88.56 118 LEU A N 1
ATOM 927 C CA . LEU A 1 118 ? 11.431 -2.113 -3.717 1.00 88.56 118 LEU A CA 1
ATOM 928 C C . LEU A 1 118 ? 11.172 -3.493 -4.344 1.00 88.56 118 LEU A C 1
ATOM 930 O O . LEU A 1 118 ? 10.025 -3.784 -4.679 1.00 88.56 118 LEU A O 1
ATOM 934 N N . SER A 1 119 ? 12.194 -4.356 -4.426 1.00 88.62 119 SER A N 1
ATOM 935 C CA . SER A 1 119 ? 12.044 -5.760 -4.844 1.00 88.62 119 SER A CA 1
ATOM 936 C C . SER A 1 119 ? 11.057 -6.508 -3.964 1.00 88.62 119 SER A C 1
ATOM 938 O O . SER A 1 119 ? 10.163 -7.192 -4.453 1.00 88.62 119 SER A O 1
ATOM 940 N N . GLU A 1 120 ? 11.204 -6.364 -2.652 1.00 93.00 120 GLU A N 1
ATOM 941 C CA . GLU A 1 120 ? 10.328 -6.986 -1.671 1.00 93.00 120 GLU A CA 1
ATOM 942 C C . GLU A 1 120 ? 8.876 -6.533 -1.852 1.00 93.00 120 GLU A C 1
ATOM 944 O O . GLU A 1 120 ? 7.975 -7.369 -1.917 1.00 93.00 120 GLU A O 1
ATOM 949 N N . VAL A 1 121 ? 8.642 -5.223 -1.977 1.00 93.12 121 VAL A N 1
ATOM 950 C CA . VAL A 1 121 ? 7.307 -4.669 -2.234 1.00 93.12 121 VAL A CA 1
ATOM 951 C C . VAL A 1 121 ? 6.738 -5.228 -3.537 1.00 93.12 121 VAL A C 1
ATOM 953 O O . VAL A 1 121 ? 5.585 -5.648 -3.554 1.00 93.12 121 VAL A O 1
ATOM 956 N N . ALA A 1 122 ? 7.529 -5.297 -4.608 1.00 90.19 122 ALA A N 1
ATOM 957 C CA . ALA A 1 122 ? 7.083 -5.868 -5.875 1.00 90.19 122 ALA A CA 1
ATOM 958 C C . ALA A 1 122 ? 6.690 -7.351 -5.743 1.00 90.19 122 ALA A C 1
ATOM 960 O O . ALA A 1 122 ? 5.659 -7.757 -6.279 1.00 90.19 122 ALA A O 1
ATOM 961 N N . LEU A 1 123 ? 7.456 -8.144 -4.984 1.00 93.06 123 LEU A N 1
ATOM 962 C CA . LEU A 1 123 ? 7.140 -9.550 -4.707 1.00 93.06 123 LEU A CA 1
ATOM 963 C C . LEU A 1 123 ? 5.844 -9.701 -3.904 1.00 93.06 123 LEU A C 1
ATOM 965 O O . LEU A 1 123 ? 5.012 -10.538 -4.254 1.00 93.06 123 LEU A O 1
ATOM 969 N N . TYR A 1 124 ? 5.635 -8.875 -2.873 1.00 95.62 124 TYR A N 1
ATOM 970 C CA . TYR A 1 124 ? 4.357 -8.837 -2.159 1.00 95.62 124 TYR A CA 1
ATOM 971 C C . TYR A 1 124 ? 3.208 -8.514 -3.108 1.00 95.62 124 TYR A C 1
ATOM 973 O O . TYR A 1 124 ? 2.236 -9.256 -3.157 1.00 95.62 124 TYR A O 1
ATOM 981 N N . LEU A 1 125 ? 3.305 -7.420 -3.867 1.00 93.12 125 LEU A N 1
ATOM 982 C CA . LEU A 1 125 ? 2.238 -6.985 -4.768 1.00 93.12 125 LEU A CA 1
ATOM 983 C C . LEU A 1 125 ? 1.908 -8.069 -5.804 1.00 93.12 125 LEU A C 1
ATOM 985 O O . LEU A 1 125 ? 0.734 -8.366 -6.016 1.00 93.12 125 LEU A O 1
ATOM 989 N N . GLY A 1 126 ? 2.925 -8.724 -6.371 1.00 91.69 126 GLY A N 1
ATOM 990 C CA . GLY A 1 126 ? 2.742 -9.858 -7.276 1.00 91.69 126 GLY A CA 1
ATOM 991 C C . GLY A 1 126 ? 2.003 -11.031 -6.623 1.00 91.69 126 GLY A C 1
ATOM 992 O O . GLY A 1 126 ? 1.026 -11.526 -7.183 1.00 91.69 126 GLY A O 1
ATOM 993 N N . ALA A 1 127 ? 2.406 -11.439 -5.415 1.00 93.44 127 ALA A N 1
ATOM 994 C CA . ALA A 1 127 ? 1.759 -12.528 -4.675 1.00 93.44 127 ALA A CA 1
ATOM 995 C C . ALA A 1 127 ? 0.324 -12.195 -4.222 1.00 93.44 127 ALA A C 1
ATOM 997 O O . ALA A 1 127 ? -0.545 -13.066 -4.151 1.00 93.44 127 ALA A O 1
ATOM 998 N N . LEU A 1 128 ? 0.059 -10.916 -3.958 1.00 92.75 128 LEU A N 1
ATOM 999 C CA . LEU A 1 128 ? -1.266 -10.380 -3.652 1.00 92.75 128 LEU A CA 1
ATOM 1000 C C . LEU A 1 128 ? -2.167 -10.268 -4.896 1.00 92.75 128 LEU A C 1
ATOM 1002 O O . LEU A 1 128 ? -3.320 -9.862 -4.778 1.00 92.75 128 LEU A O 1
ATOM 1006 N N . GLY A 1 129 ? -1.664 -10.625 -6.083 1.00 89.75 129 GLY A N 1
ATOM 1007 C CA . GLY A 1 129 ? -2.415 -10.566 -7.335 1.00 89.75 129 GLY A CA 1
ATOM 1008 C C . GLY A 1 129 ? -2.618 -9.145 -7.859 1.00 89.75 129 GLY A C 1
ATOM 1009 O O . GLY A 1 129 ? -3.509 -8.923 -8.678 1.00 89.75 129 GLY A O 1
ATOM 1010 N N . VAL A 1 130 ? -1.812 -8.184 -7.400 1.00 89.00 130 VAL A N 1
ATOM 1011 C CA . VAL A 1 130 ? -1.898 -6.791 -7.835 1.00 89.00 130 VAL A CA 1
ATOM 1012 C C . VAL A 1 130 ? -1.379 -6.669 -9.267 1.00 89.00 130 VAL A C 1
ATOM 1014 O O . VAL A 1 130 ? -0.251 -7.062 -9.564 1.00 89.00 130 VAL A O 1
ATOM 1017 N N . ARG A 1 131 ? -2.203 -6.119 -10.166 1.00 82.38 131 ARG A N 1
ATOM 1018 C CA . ARG A 1 131 ? -1.894 -5.974 -11.604 1.00 82.38 131 ARG A CA 1
ATOM 1019 C C . ARG A 1 131 ? -1.911 -4.512 -12.026 1.00 82.38 131 ARG A C 1
ATOM 1021 O O . ARG A 1 131 ? -2.746 -3.771 -11.534 1.00 82.38 131 ARG A O 1
ATOM 1028 N N . GLY A 1 132 ? -1.029 -4.124 -12.948 1.00 72.50 132 GLY A N 1
ATOM 1029 C CA . GLY A 1 132 ? -0.909 -2.781 -13.541 1.00 72.50 132 GLY A CA 1
ATOM 1030 C C . GLY A 1 132 ? 0.530 -2.513 -14.010 1.00 72.50 132 GLY A C 1
ATOM 1031 O O . GLY A 1 132 ? 1.388 -3.364 -13.755 1.00 72.50 132 GLY A O 1
ATOM 1032 N N . PRO A 1 133 ? 0.848 -1.368 -14.658 1.00 71.19 133 PRO A N 1
ATOM 1033 C CA . PRO A 1 133 ? -0.014 -0.275 -15.178 1.00 71.19 133 PRO A CA 1
ATOM 1034 C C . PRO A 1 133 ? -0.852 -0.658 -16.433 1.00 71.19 133 PRO A C 1
ATOM 1036 O O . PRO A 1 133 ? -0.603 -1.726 -16.990 1.00 71.19 133 PRO A O 1
ATOM 1039 N N . PRO A 1 134 ? -1.837 0.164 -16.910 1.00 61.47 134 PRO A N 1
ATOM 1040 C CA . PRO A 1 134 ? -2.137 1.576 -16.579 1.00 61.47 134 PRO A CA 1
ATOM 1041 C C . PRO A 1 134 ? -3.116 1.806 -15.418 1.00 61.47 134 PRO A C 1
ATOM 1043 O O . PRO A 1 134 ? -3.273 2.938 -14.969 1.00 61.47 134 PRO A O 1
ATOM 1046 N N . ARG A 1 135 ? -3.782 0.763 -14.920 1.00 66.81 135 ARG A N 1
ATOM 1047 C CA . ARG A 1 135 ? -4.605 0.813 -13.703 1.00 66.81 135 ARG A CA 1
ATOM 1048 C C . ARG A 1 135 ? -4.116 -0.258 -12.748 1.00 66.81 135 ARG A C 1
ATOM 1050 O O . ARG A 1 135 ? -3.717 -1.322 -13.208 1.00 66.81 135 ARG A O 1
ATOM 1057 N N . ILE A 1 136 ? -4.140 0.042 -11.452 1.00 74.94 136 ILE A N 1
ATOM 1058 C CA . ILE A 1 136 ? -3.914 -0.974 -10.430 1.00 74.94 136 ILE A CA 1
ATOM 1059 C C . ILE A 1 136 ? -5.230 -1.684 -10.128 1.00 74.94 136 ILE A C 1
ATOM 1061 O O . ILE A 1 136 ? -6.247 -1.044 -9.858 1.00 74.94 136 ILE A O 1
ATOM 1065 N N . GLU A 1 137 ? -5.187 -3.008 -10.176 1.00 82.88 137 GLU A N 1
ATOM 1066 C CA . GLU A 1 137 ? -6.270 -3.911 -9.798 1.00 82.88 137 GLU A CA 1
ATOM 1067 C C . GLU A 1 137 ? -5.811 -4.814 -8.648 1.00 82.88 137 GLU A C 1
ATOM 1069 O O . GLU A 1 137 ? -4.616 -5.045 -8.468 1.00 82.88 137 GLU A O 1
ATOM 1074 N N . GLY A 1 138 ? -6.754 -5.312 -7.848 1.00 85.00 138 GLY A N 1
ATOM 1075 C CA . GLY A 1 138 ? -6.497 -6.272 -6.767 1.00 85.00 138 GLY A CA 1
ATOM 1076 C C . GLY A 1 138 ? -6.079 -5.661 -5.425 1.00 85.00 138 GLY A C 1
ATOM 1077 O O . GLY A 1 138 ? -6.449 -6.195 -4.383 1.00 85.00 138 GLY A O 1
ATOM 1078 N N . ILE A 1 139 ? -5.394 -4.508 -5.402 1.00 88.56 139 ILE A N 1
ATOM 1079 C CA . ILE A 1 139 ? -4.928 -3.921 -4.129 1.00 88.56 139 ILE A CA 1
ATOM 1080 C C . ILE A 1 139 ? -6.083 -3.553 -3.188 1.00 88.56 139 ILE A C 1
ATOM 1082 O O . ILE A 1 139 ? -6.001 -3.793 -1.988 1.00 88.56 139 ILE A O 1
ATOM 1086 N N . GLU A 1 140 ? -7.176 -3.003 -3.719 1.00 88.06 140 GLU A N 1
ATOM 1087 C CA . GLU A 1 140 ? -8.310 -2.530 -2.921 1.00 88.06 140 GLU A CA 1
ATOM 1088 C C . GLU A 1 140 ? -8.963 -3.657 -2.119 1.00 88.06 140 GLU A C 1
ATOM 1090 O O . GLU A 1 140 ? -9.245 -3.488 -0.933 1.00 88.06 140 GLU A O 1
ATOM 1095 N N . GLU A 1 141 ? -9.153 -4.819 -2.743 1.00 89.56 141 GLU A N 1
ATOM 1096 C CA . GLU A 1 141 ? -9.716 -5.993 -2.081 1.00 89.56 141 GLU A CA 1
ATOM 1097 C C . GLU A 1 141 ? -8.828 -6.438 -0.914 1.00 89.56 141 GLU A C 1
ATOM 1099 O O . GLU A 1 141 ? -9.323 -6.704 0.183 1.00 89.56 141 GLU A O 1
ATOM 1104 N N . VAL A 1 142 ? -7.506 -6.433 -1.109 1.00 91.94 142 VAL A N 1
ATOM 1105 C CA . VAL A 1 142 ? -6.539 -6.764 -0.056 1.00 91.94 142 VAL A CA 1
ATOM 1106 C C . VAL A 1 142 ? -6.607 -5.752 1.088 1.00 91.94 142 VAL A C 1
ATOM 1108 O O . VAL A 1 142 ? -6.631 -6.154 2.253 1.00 91.94 142 VAL A O 1
ATOM 1111 N N . LEU A 1 143 ? -6.691 -4.450 0.784 1.00 90.94 143 LEU A N 1
ATOM 1112 C CA . LEU A 1 143 ? -6.844 -3.400 1.796 1.00 90.94 143 LEU A CA 1
ATOM 1113 C C . LEU A 1 143 ? -8.122 -3.613 2.616 1.00 90.94 143 LEU A C 1
ATOM 1115 O O . LEU A 1 143 ? -8.053 -3.640 3.845 1.00 90.94 143 LEU A O 1
ATOM 1119 N N . LEU A 1 144 ? -9.269 -3.799 1.955 1.00 90.50 144 LEU A N 1
ATOM 1120 C CA . LEU A 1 144 ? -10.572 -3.988 2.601 1.00 90.50 144 LEU A CA 1
ATOM 1121 C C . LEU A 1 144 ? -10.614 -5.266 3.444 1.00 90.50 144 LEU A C 1
ATOM 1123 O O . LEU A 1 144 ? -11.042 -5.243 4.602 1.00 90.50 144 LEU A O 1
ATOM 1127 N N . ARG A 1 145 ? -10.120 -6.381 2.902 1.00 92.38 145 ARG A N 1
ATOM 1128 C CA . ARG A 1 145 ? -10.055 -7.662 3.611 1.00 92.38 145 ARG A CA 1
ATOM 1129 C C . ARG A 1 145 ? -9.126 -7.592 4.822 1.00 92.38 145 ARG A C 1
ATOM 1131 O O . ARG A 1 145 ? -9.472 -8.086 5.893 1.00 92.38 145 ARG A O 1
ATOM 1138 N N . TYR A 1 146 ? -7.974 -6.936 4.691 1.00 92.94 146 TYR A N 1
ATOM 1139 C CA . TYR A 1 146 ? -7.069 -6.711 5.817 1.00 92.94 146 TYR A CA 1
ATOM 1140 C C . TYR A 1 146 ? -7.701 -5.826 6.892 1.00 92.94 146 TYR A C 1
ATOM 1142 O O . TYR A 1 146 ? -7.673 -6.177 8.075 1.00 92.94 146 TYR A O 1
ATOM 1150 N N . GLY A 1 147 ? -8.320 -4.714 6.492 1.00 89.31 147 GLY A N 1
ATOM 1151 C CA . GLY A 1 147 ? -8.960 -3.780 7.414 1.00 89.31 147 GLY A CA 1
ATOM 1152 C C . GLY A 1 147 ? -10.139 -4.383 8.164 1.00 89.31 147 GLY A C 1
ATOM 1153 O O . GLY A 1 147 ? -10.220 -4.240 9.381 1.00 89.31 147 GLY A O 1
ATOM 1154 N N . SER A 1 148 ? -11.009 -5.121 7.476 1.00 88.94 148 SER A N 1
ATOM 1155 C CA . SER A 1 148 ? -12.140 -5.814 8.108 1.00 88.94 148 SER A CA 1
ATOM 1156 C C . SER A 1 148 ? -11.692 -6.894 9.096 1.00 88.94 148 SER A C 1
ATOM 1158 O O . SER A 1 148 ? -12.301 -7.050 10.152 1.00 88.94 148 SER A O 1
ATOM 1160 N N . ARG A 1 149 ? -10.598 -7.607 8.800 1.00 90.56 149 ARG A N 1
ATOM 1161 C CA . ARG A 1 149 ? -10.067 -8.675 9.659 1.00 90.56 149 ARG A CA 1
ATOM 1162 C C . ARG A 1 149 ? -9.293 -8.157 10.871 1.00 90.56 149 ARG A C 1
ATOM 1164 O O . ARG A 1 149 ? -9.345 -8.770 11.932 1.00 90.56 149 ARG A O 1
ATOM 1171 N N . THR A 1 150 ? -8.535 -7.075 10.712 1.00 88.75 150 THR A N 1
ATOM 1172 C CA . THR A 1 150 ? -7.581 -6.609 11.736 1.00 88.75 150 THR A CA 1
ATOM 1173 C C . THR A 1 150 ? -8.020 -5.337 12.454 1.00 88.75 150 THR A C 1
ATOM 1175 O O . THR A 1 150 ? -7.446 -4.990 13.485 1.00 88.75 150 THR A O 1
ATOM 1178 N N . GLY A 1 151 ? -9.000 -4.614 11.906 1.00 86.12 151 GLY A N 1
ATOM 1179 C CA . GLY A 1 151 ? -9.365 -3.273 12.356 1.00 86.12 151 GLY A CA 1
ATOM 1180 C C . GLY A 1 151 ? -8.283 -2.219 12.092 1.00 86.12 151 GLY A C 1
ATOM 1181 O O . GLY A 1 151 ? -8.344 -1.140 12.676 1.00 86.12 151 GLY A O 1
ATOM 1182 N N . ARG A 1 152 ? -7.275 -2.519 11.258 1.00 85.25 152 ARG A N 1
ATOM 1183 C CA . ARG A 1 152 ? -6.115 -1.654 10.983 1.00 85.25 152 ARG A CA 1
ATOM 1184 C C . ARG A 1 152 ? -5.959 -1.378 9.492 1.00 85.25 152 ARG A C 1
ATOM 1186 O O . ARG A 1 152 ? -6.378 -2.165 8.652 1.00 85.25 152 ARG A O 1
ATOM 1193 N N . PHE A 1 153 ? -5.291 -0.279 9.158 1.00 88.06 153 PHE A N 1
ATOM 1194 C CA . PHE A 1 153 ? -4.867 -0.027 7.783 1.00 88.06 153 PHE A CA 1
ATOM 1195 C C . PHE A 1 153 ? -3.647 -0.885 7.440 1.00 88.06 153 PHE A C 1
ATOM 1197 O O . PHE A 1 153 ? -2.748 -1.044 8.264 1.00 88.06 153 PHE A O 1
ATOM 1204 N N . LEU A 1 154 ? -3.628 -1.439 6.226 1.00 90.62 154 LEU A N 1
ATOM 1205 C CA . LEU A 1 154 ? -2.474 -2.184 5.716 1.00 90.62 154 LEU A CA 1
ATOM 1206 C C . LEU A 1 154 ? -1.302 -1.245 5.409 1.00 90.62 154 LEU A C 1
ATOM 1208 O O . LEU A 1 154 ? -0.161 -1.543 5.743 1.00 90.62 154 LEU A O 1
ATOM 1212 N N . ILE A 1 155 ? -1.599 -0.117 4.758 1.00 89.69 155 ILE A N 1
ATOM 1213 C CA . ILE A 1 155 ? -0.617 0.881 4.336 1.00 89.69 155 ILE A CA 1
ATOM 1214 C C . ILE A 1 155 ? -0.865 2.175 5.102 1.00 89.69 155 ILE A C 1
ATOM 1216 O O . ILE A 1 155 ? -1.953 2.762 5.044 1.00 89.69 155 ILE A O 1
ATOM 1220 N N . GLY A 1 156 ? 0.191 2.620 5.781 1.00 83.31 156 GLY A N 1
ATOM 1221 C CA . GLY A 1 156 ? 0.174 3.778 6.659 1.00 83.31 156 GLY A CA 1
ATOM 1222 C C . GLY A 1 156 ? -0.448 3.488 8.026 1.00 83.31 156 GLY A C 1
ATOM 1223 O O . GLY A 1 156 ? -1.170 2.517 8.234 1.00 83.31 156 GLY A O 1
ATOM 1224 N N . THR A 1 157 ? -0.170 4.385 8.968 1.00 75.31 157 THR A N 1
ATOM 1225 C CA . THR A 1 157 ? -0.712 4.329 10.328 1.00 75.31 157 THR A CA 1
ATOM 1226 C C . THR A 1 157 ? -1.663 5.494 10.523 1.00 75.31 157 THR A C 1
ATOM 1228 O O . THR A 1 157 ? -1.276 6.663 10.354 1.00 75.31 157 THR A O 1
ATOM 1231 N N . ALA A 1 158 ? -2.902 5.187 10.894 1.00 71.06 158 ALA A N 1
ATOM 1232 C CA . ALA A 1 158 ? -3.883 6.209 11.205 1.00 71.06 158 ALA A CA 1
ATOM 1233 C C . ALA A 1 158 ? -3.432 7.020 12.427 1.00 71.06 158 ALA A C 1
ATOM 1235 O O . ALA A 1 158 ? -2.808 6.485 13.343 1.00 71.06 158 ALA A O 1
ATOM 1236 N N . SER A 1 159 ? -3.709 8.324 12.438 1.00 66.12 159 SER A N 1
ATOM 1237 C CA . SER A 1 159 ? -3.160 9.241 13.446 1.00 66.12 159 SER A CA 1
ATOM 1238 C C . SER A 1 159 ? -3.480 8.827 14.886 1.00 66.12 159 SER A C 1
ATOM 1240 O O . SER A 1 159 ? -2.657 9.028 15.769 1.00 66.12 159 SER A O 1
ATOM 1242 N N . GLN A 1 160 ? -4.628 8.189 15.123 1.00 62.16 160 GLN A N 1
ATOM 1243 C CA . GLN A 1 160 ? -5.019 7.670 16.436 1.00 62.16 160 GLN A CA 1
ATOM 1244 C C . GLN A 1 160 ? -4.215 6.440 16.899 1.00 62.16 160 GLN A C 1
ATOM 1246 O O . GLN A 1 160 ? -4.120 6.189 18.101 1.00 62.16 160 GLN A O 1
ATOM 1251 N N . ASP A 1 161 ? -3.615 5.702 15.964 1.00 68.19 161 ASP A N 1
ATOM 1252 C CA . ASP A 1 161 ? -2.761 4.543 16.243 1.00 68.19 161 ASP A CA 1
ATOM 1253 C C . ASP A 1 161 ? -1.288 4.950 16.406 1.00 68.19 161 ASP A C 1
ATOM 1255 O O . ASP A 1 161 ? -0.474 4.177 16.915 1.00 68.19 161 ASP A O 1
ATOM 1259 N N . ARG A 1 162 ? -0.944 6.198 16.051 1.00 66.75 162 ARG A N 1
ATOM 1260 C CA . ARG A 1 162 ? 0.353 6.826 16.336 1.00 66.75 162 ARG A CA 1
ATOM 1261 C C . ARG A 1 162 ? 0.415 7.227 17.810 1.00 66.75 162 ARG A C 1
ATOM 1263 O O . ARG A 1 162 ? 0.478 8.406 18.146 1.00 66.75 162 ARG A O 1
ATOM 1270 N N . ARG A 1 163 ? 0.355 6.264 18.731 1.00 60.75 163 ARG A N 1
ATOM 1271 C CA . ARG A 1 163 ? 0.673 6.576 20.129 1.00 60.75 163 ARG A CA 1
ATOM 1272 C C . ARG A 1 163 ? 2.155 6.956 20.214 1.00 60.75 163 ARG A C 1
ATOM 1274 O O . ARG A 1 163 ? 2.980 6.220 19.668 1.00 60.75 163 ARG A O 1
ATOM 1281 N N . PRO A 1 164 ? 2.525 8.036 20.927 1.00 47.53 164 PRO A N 1
ATOM 1282 C CA . PRO A 1 164 ? 3.888 8.147 21.413 1.00 47.53 164 PRO A CA 1
ATOM 1283 C C . PRO A 1 164 ? 4.133 6.912 22.280 1.00 47.53 164 PRO A C 1
ATOM 1285 O O . PRO A 1 164 ? 3.253 6.524 23.057 1.00 47.53 164 PRO A O 1
ATOM 1288 N N . ARG A 1 165 ? 5.302 6.279 22.157 1.00 43.62 165 ARG A N 1
ATOM 1289 C CA . ARG A 1 165 ? 5.781 5.394 23.219 1.00 43.62 165 ARG A CA 1
ATOM 1290 C C . ARG A 1 165 ? 5.877 6.268 24.471 1.00 43.62 165 ARG A C 1
ATOM 1292 O O . ARG A 1 165 ? 6.865 6.968 24.649 1.00 43.62 165 ARG A O 1
ATOM 1299 N N . LEU A 1 166 ? 4.830 6.302 25.291 1.00 43.28 166 LEU A N 1
ATOM 1300 C CA . LEU A 1 166 ? 4.986 6.677 26.685 1.00 43.28 166 LEU A CA 1
ATOM 1301 C C . LEU A 1 166 ? 5.900 5.594 27.242 1.00 43.28 166 LEU A C 1
ATOM 1303 O O . LEU A 1 166 ? 5.500 4.431 27.300 1.00 43.28 166 LEU A O 1
ATOM 1307 N N . ALA A 1 167 ? 7.158 5.968 27.477 1.00 37.75 167 ALA A N 1
ATOM 1308 C CA . ALA A 1 167 ? 8.106 5.151 28.207 1.00 37.75 167 ALA A CA 1
ATOM 1309 C C . ALA A 1 167 ? 7.408 4.697 29.495 1.00 37.75 167 ALA A C 1
ATOM 1311 O O . ALA A 1 167 ? 6.923 5.535 30.258 1.00 37.75 167 ALA A O 1
ATOM 1312 N N . ALA A 1 168 ? 7.252 3.382 29.623 1.00 35.34 168 ALA A 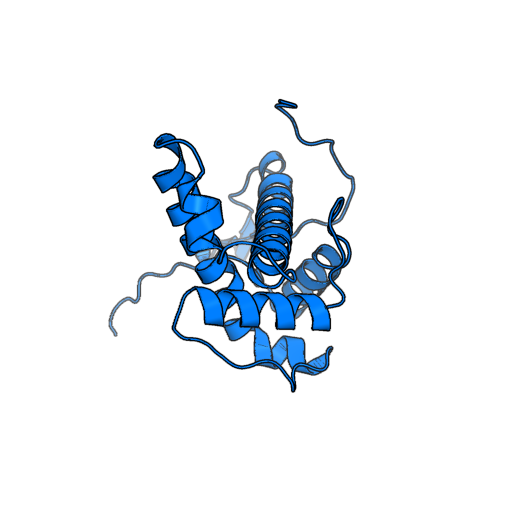N 1
ATOM 1313 C CA . ALA A 1 168 ? 6.884 2.739 30.872 1.00 35.34 168 ALA A CA 1
ATOM 1314 C C . ALA A 1 168 ? 8.126 2.652 31.759 1.00 35.34 168 ALA A C 1
ATOM 1316 O O . ALA A 1 168 ? 9.227 2.482 31.180 1.00 35.34 168 ALA A O 1
#

Foldseek 3Di:
DPPDPDDDDDDFDFDWDADPVPRDIDGPDDPVCRVVVVVVLQVLLQVLLVLLCQCPDPPHDHSVVVQVPDPPVSVCVVVVNLVSLVQLLVLCVVCVVVVVVPWPLVVADDDDDSNNSSVNSNSSCVRQVWDDDPGTPNVVVVQVVCCVVPVAGSGDHDPVRPDDPPPD

Sequence (168 aa):
IELFPVYRKGEVLVARSQCRKTLRTFSLLPHPLAPYHRYTVDSMVITLVVAWGLSHGQGKPRLEKTLDELPADCDVTLWLLYCWVQTVGQGLRGAHPVLAGWHDLSAVRSGTRLADTLSEVALYLGALGVRGPPRIEGIEEVLLRYGSRTGRFLIGTASQDRRPRLAA

Secondary structure (DSSP, 8-state):
--SS-----S------EEPTTT--EE-SS-GGGHHHHHHHHHHHHHHHHHHHHHHHSTT---HHHHHHTS-GGGHHHHHHHHHHHHHHHHHHHHHHHHHTTTS--TT----SSHHHHHHHHHHHHHHTT-B-SSS-BSHHHHHHHHHHHHSS-SSS--TTT-------

Radius of gyration: 17.62 Å; chains: 1; bounding box: 40×38×52 Å